Protein AF-A0A3A0UT88-F1 (afdb_monomer_lite)

Secondary structure (DSSP, 8-state):
-TT-TT-TTHHHHHHHTTTHHHHHHHHHHHHHHHHS-HHHHHHHHHHHTT-HHHHHHHHHHHHHHHHHHHHHTT-TTHHHHHHHHH--GGG--TTEEEE-STTTT-S-HHHHHHHHHHHHH-TTSEEEE--SSGGG---SSS-B-

Foldseek 3Di:
DQLQLPDPCNVVCLVVCLPVLLVVLVVCLVVCVVDHDPLQNVLSVCSNVSVSVVSVVSSPVVLLVVLVVCLVVVHPCVVVSVCVVPPDPVPDDPQEDEAEDPNQDACDDPSNVVCVVCCVVPVVGAYEYGHPCVVVYDHDDDHHD

Structure (mmCIF, N/CA/C/O backbone):
data_AF-A0A3A0UT88-F1
#
_entry.id   AF-A0A3A0UT88-F1
#
loop_
_atom_site.group_PDB
_atom_site.id
_atom_site.type_symbol
_atom_site.label_atom_id
_atom_site.label_alt_id
_atom_site.label_comp_id
_atom_site.label_asym_id
_atom_site.label_entity_id
_atom_site.label_seq_id
_atom_site.pdbx_PDB_ins_code
_atom_site.Cartn_x
_atom_site.Cartn_y
_atom_site.Cartn_z
_atom_site.occupancy
_atom_site.B_iso_or_equiv
_atom_site.auth_seq_id
_atom_site.auth_comp_id
_atom_site.auth_asym_id
_atom_site.auth_atom_id
_atom_site.pdbx_PDB_model_num
ATOM 1 N N . HIS A 1 1 ? 15.445 10.363 -11.131 1.00 52.09 1 HIS A N 1
ATOM 2 C CA . HIS A 1 1 ? 15.597 9.225 -12.071 1.00 52.09 1 HIS A CA 1
ATOM 3 C C . HIS A 1 1 ? 14.257 8.861 -12.709 1.00 52.09 1 HIS A C 1
ATOM 5 O O . HIS A 1 1 ? 13.344 8.442 -12.009 1.00 52.09 1 HIS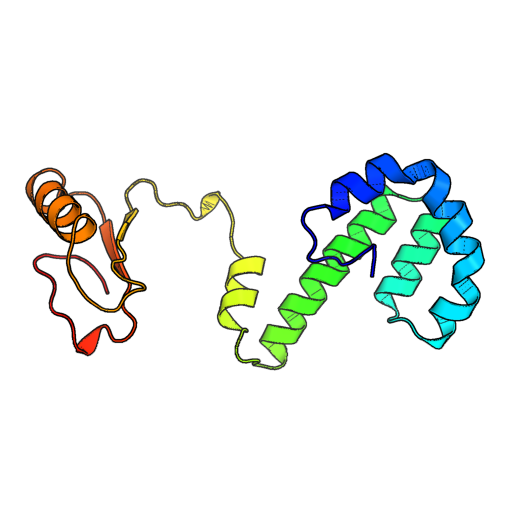 A O 1
ATOM 11 N N . SER A 1 2 ? 14.127 9.001 -14.031 1.00 59.41 2 SER A N 1
ATOM 12 C CA . SER A 1 2 ? 12.847 8.887 -14.759 1.00 59.41 2 SER A CA 1
ATOM 13 C C . SER A 1 2 ? 12.251 7.469 -14.846 1.00 59.41 2 SER A C 1
ATOM 15 O O . SER A 1 2 ? 11.074 7.328 -15.166 1.00 59.41 2 SER A O 1
ATOM 17 N N . PHE A 1 3 ? 12.998 6.427 -14.465 1.00 68.19 3 PHE A N 1
ATOM 18 C CA . PHE A 1 3 ? 12.558 5.020 -14.480 1.00 68.19 3 PHE A CA 1
ATOM 19 C C . PHE A 1 3 ? 12.759 4.353 -13.123 1.00 68.19 3 PHE A C 1
ATOM 21 O O . PHE A 1 3 ? 13.469 3.353 -12.984 1.00 68.19 3 PHE A O 1
ATOM 28 N N . GLU A 1 4 ? 12.182 4.956 -12.088 1.00 81.44 4 GLU A N 1
ATOM 29 C CA . GLU A 1 4 ? 12.186 4.388 -10.751 1.00 81.44 4 GLU A CA 1
ATOM 30 C C . GLU A 1 4 ? 11.091 3.310 -10.619 1.00 81.44 4 GLU A C 1
ATOM 32 O O . GLU A 1 4 ? 9.914 3.644 -10.729 1.00 81.44 4 GLU A O 1
ATOM 37 N N . PRO A 1 5 ? 11.440 2.040 -10.331 1.00 82.69 5 PRO A N 1
ATOM 38 C CA . PRO A 1 5 ? 10.478 0.939 -10.218 1.00 82.69 5 PRO A CA 1
ATOM 39 C C . PRO A 1 5 ? 9.314 1.146 -9.239 1.00 82.69 5 PRO A C 1
ATOM 41 O O . PRO A 1 5 ? 8.281 0.487 -9.333 1.00 82.69 5 PRO A O 1
ATOM 44 N N . SER A 1 6 ? 9.489 2.023 -8.255 1.00 82.00 6 SER A N 1
ATOM 45 C CA . SER A 1 6 ? 8.485 2.382 -7.250 1.00 82.00 6 SER A CA 1
ATOM 46 C C . SER A 1 6 ? 7.440 3.373 -7.770 1.00 82.00 6 SER A C 1
ATOM 48 O O . SER A 1 6 ? 6.395 3.525 -7.140 1.00 82.00 6 SER A O 1
ATOM 50 N N . SER A 1 7 ? 7.697 4.055 -8.889 1.00 85.62 7 SER A N 1
ATOM 51 C CA . SER A 1 7 ? 6.828 5.124 -9.381 1.00 85.62 7 SER A CA 1
ATOM 52 C C . SER A 1 7 ? 5.544 4.571 -10.001 1.00 85.62 7 SER A C 1
ATOM 54 O O . SER A 1 7 ? 5.594 3.713 -10.886 1.00 85.62 7 SER A O 1
ATOM 56 N N . ARG A 1 8 ? 4.393 5.128 -9.597 1.00 83.00 8 ARG A N 1
ATOM 57 C CA . ARG A 1 8 ? 3.073 4.804 -10.172 1.00 83.00 8 ARG A CA 1
ATOM 58 C C . ARG A 1 8 ? 2.986 5.130 -11.667 1.00 83.00 8 ARG A C 1
ATOM 60 O O . ARG A 1 8 ? 2.322 4.412 -12.396 1.00 83.00 8 ARG A O 1
ATOM 67 N N . LYS A 1 9 ? 3.732 6.140 -12.129 1.00 85.94 9 LYS A N 1
ATOM 68 C CA . LYS A 1 9 ? 3.764 6.588 -13.533 1.00 85.94 9 LYS A CA 1
ATOM 69 C C . LYS A 1 9 ? 4.624 5.700 -14.441 1.00 85.94 9 LYS A C 1
ATOM 71 O O . LYS A 1 9 ? 4.740 5.967 -15.631 1.00 85.94 9 LYS A O 1
ATOM 76 N N . THR A 1 10 ? 5.280 4.664 -13.911 1.00 84.44 10 THR A N 1
ATOM 77 C CA . THR A 1 10 ? 6.184 3.812 -14.706 1.00 84.44 10 THR A CA 1
ATOM 78 C C . THR A 1 10 ? 5.486 3.143 -15.897 1.00 84.44 10 THR A C 1
ATOM 80 O O . THR A 1 10 ? 6.036 3.229 -16.992 1.00 84.44 10 THR A O 1
ATOM 83 N N . PRO A 1 11 ? 4.290 2.532 -15.761 1.00 85.00 11 PRO A N 1
ATOM 84 C CA . PRO A 1 11 ? 3.599 1.923 -16.901 1.00 85.00 11 PRO A CA 1
ATOM 85 C C . PRO A 1 11 ? 3.276 2.940 -18.003 1.00 85.00 11 PRO A C 1
ATOM 87 O O . PRO A 1 11 ? 3.534 2.687 -19.177 1.00 85.00 11 PRO A O 1
ATOM 90 N N . GLU A 1 12 ? 2.793 4.121 -17.616 1.00 85.31 12 GLU A N 1
ATOM 91 C CA . GLU A 1 12 ? 2.499 5.226 -18.531 1.00 85.31 12 GLU A CA 1
ATOM 92 C C . GLU A 1 12 ? 3.757 5.710 -19.252 1.00 85.31 12 GLU A C 1
ATOM 94 O O . GLU A 1 12 ? 3.753 5.847 -20.468 1.00 85.31 12 GLU A O 1
ATOM 99 N N . ARG A 1 13 ? 4.873 5.897 -18.540 1.00 84.12 13 ARG A N 1
ATOM 100 C CA . ARG A 1 13 ? 6.148 6.338 -19.136 1.00 84.12 13 ARG A CA 1
ATOM 101 C C . ARG A 1 13 ? 6.675 5.367 -20.187 1.00 84.12 13 ARG A C 1
ATOM 103 O O . ARG A 1 13 ? 7.226 5.803 -21.191 1.00 84.12 13 ARG A O 1
ATOM 110 N N . TYR A 1 14 ? 6.496 4.068 -19.967 1.00 83.75 14 TYR A N 1
ATOM 111 C CA . TYR A 1 14 ? 6.833 3.040 -20.952 1.00 83.75 14 TYR A CA 1
ATOM 112 C C . TYR A 1 14 ? 5.938 3.101 -22.200 1.00 83.75 14 TYR A C 1
ATOM 114 O O . TYR A 1 14 ? 6.398 2.761 -23.290 1.00 83.75 14 TYR A O 1
ATOM 122 N N . LYS A 1 15 ? 4.678 3.527 -22.045 1.00 84.00 15 LYS A N 1
ATOM 123 C CA . LYS A 1 15 ? 3.702 3.669 -23.134 1.00 84.00 15 LYS A CA 1
ATOM 124 C C . LYS A 1 15 ? 3.904 4.969 -23.922 1.00 84.00 15 LYS A C 1
ATOM 126 O O . LYS A 1 15 ? 4.029 4.914 -25.139 1.00 84.00 15 LYS A O 1
ATOM 131 N N . TYR A 1 16 ? 3.983 6.110 -23.239 1.00 82.81 16 TYR A N 1
ATOM 132 C CA . TYR A 1 16 ? 4.060 7.438 -23.859 1.00 82.81 16 TYR A CA 1
ATOM 133 C C . TYR A 1 16 ? 5.431 7.744 -24.467 1.00 82.81 16 TYR A C 1
ATOM 135 O O . TYR A 1 16 ? 5.502 8.284 -25.561 1.00 82.81 16 TYR A O 1
ATOM 143 N N . ASN A 1 17 ? 6.531 7.338 -23.825 1.00 80.44 17 ASN A N 1
ATOM 144 C CA . ASN A 1 17 ? 7.880 7.666 -24.312 1.00 80.44 17 ASN A CA 1
ATOM 145 C C . ASN A 1 17 ? 8.463 6.573 -25.218 1.00 80.44 17 ASN A C 1
ATOM 147 O O . ASN A 1 17 ? 9.678 6.449 -25.354 1.00 80.44 17 ASN A O 1
ATOM 151 N N . SER A 1 18 ? 7.612 5.731 -25.799 1.00 70.00 18 SER A N 1
ATOM 152 C CA . SER A 1 18 ? 8.027 4.459 -26.387 1.00 70.00 18 SER A CA 1
ATOM 153 C C . SER A 1 18 ? 8.959 4.597 -27.604 1.00 70.00 18 SER A C 1
ATOM 155 O O . SER A 1 18 ? 9.780 3.712 -27.852 1.00 70.00 18 SER A O 1
ATOM 157 N N . GLU A 1 19 ? 8.877 5.719 -28.320 1.00 78.81 19 GLU A N 1
ATOM 158 C CA . GLU A 1 19 ? 9.700 6.042 -29.495 1.00 78.81 19 GLU A CA 1
ATOM 159 C C . GLU A 1 19 ? 10.999 6.770 -29.137 1.00 78.81 19 GLU A C 1
ATOM 161 O O . GLU A 1 19 ? 12.035 6.568 -29.772 1.00 78.81 19 GLU A O 1
ATOM 166 N N . LEU A 1 20 ? 10.964 7.587 -28.083 1.00 81.62 20 LEU A N 1
ATOM 167 C CA . LEU A 1 20 ? 12.118 8.351 -27.604 1.00 81.62 20 LEU A CA 1
ATOM 168 C C . LEU A 1 20 ? 13.052 7.497 -26.740 1.00 81.62 20 LEU A C 1
ATOM 170 O O . LEU A 1 20 ? 14.258 7.730 -26.699 1.00 81.62 20 LEU A O 1
ATOM 174 N N . LEU A 1 21 ?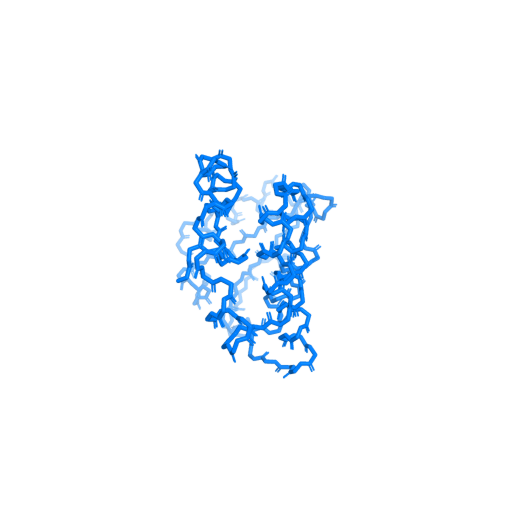 12.509 6.474 -26.075 1.00 81.62 21 LEU A N 1
ATOM 175 C CA . LEU A 1 21 ? 13.242 5.607 -25.157 1.00 81.62 21 LEU A CA 1
ATOM 176 C C . LEU A 1 21 ? 14.473 4.930 -25.782 1.00 81.62 21 LEU A C 1
ATOM 178 O O . LEU A 1 21 ? 15.540 5.007 -25.170 1.00 81.62 21 LEU A O 1
ATOM 182 N N . PRO A 1 22 ? 14.402 4.313 -26.977 1.00 83.81 22 PRO A N 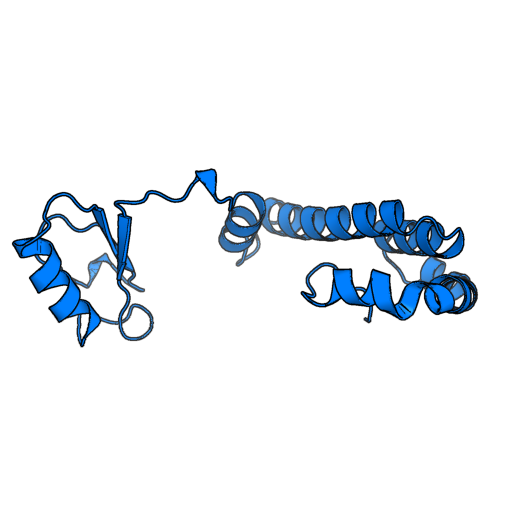1
ATOM 183 C CA . PRO A 1 22 ? 15.579 3.728 -27.616 1.00 83.81 22 PRO A CA 1
ATOM 184 C C . PRO A 1 22 ? 16.668 4.757 -27.948 1.00 83.81 22 PRO A C 1
ATOM 186 O O . PRO A 1 22 ? 17.847 4.462 -27.781 1.00 83.81 22 PRO A O 1
ATOM 189 N N . LYS A 1 23 ? 16.291 5.970 -28.380 1.00 85.06 23 LYS A N 1
ATOM 190 C CA . LYS A 1 23 ? 17.246 7.037 -28.729 1.00 85.06 23 LYS A CA 1
ATOM 191 C C . LYS A 1 23 ? 17.978 7.543 -27.485 1.00 85.06 23 LYS A C 1
ATOM 193 O O . LYS A 1 23 ? 19.198 7.458 -27.409 1.00 85.06 23 LYS A O 1
ATOM 198 N N . VAL A 1 24 ? 17.214 7.927 -26.463 1.00 84.69 24 VAL A N 1
ATOM 199 C CA . VAL A 1 24 ? 17.753 8.419 -25.186 1.00 84.69 24 VAL A CA 1
ATOM 200 C C . VAL A 1 24 ? 18.588 7.348 -24.481 1.00 84.69 24 VAL A C 1
ATOM 202 O O . VAL A 1 24 ? 19.625 7.644 -23.895 1.00 84.69 24 VAL A O 1
ATOM 205 N N . THR A 1 25 ? 18.172 6.078 -24.526 1.00 85.44 25 THR A N 1
ATOM 206 C CA . THR A 1 25 ? 18.956 5.009 -23.888 1.00 85.44 25 THR A CA 1
ATOM 207 C C . THR A 1 25 ? 20.299 4.783 -24.570 1.00 85.44 25 THR A C 1
ATOM 209 O O . THR A 1 25 ? 21.263 4.584 -23.837 1.00 85.44 25 THR A O 1
ATOM 212 N N . ARG A 1 26 ? 20.396 4.878 -25.908 1.00 84.81 26 ARG A N 1
ATOM 213 C CA . ARG A 1 26 ? 21.671 4.773 -26.651 1.00 84.81 26 ARG A CA 1
ATOM 214 C C . ARG A 1 26 ? 22.682 5.824 -26.214 1.00 84.81 26 ARG A C 1
ATOM 216 O O . ARG A 1 26 ? 23.817 5.472 -25.913 1.00 84.81 26 ARG A O 1
ATOM 223 N N . GLU A 1 27 ? 22.254 7.078 -26.118 1.00 87.00 27 GLU A N 1
ATOM 224 C CA . GLU A 1 27 ? 23.118 8.185 -25.688 1.00 87.00 27 GLU A CA 1
ATOM 225 C C . GLU A 1 27 ? 23.601 8.004 -24.243 1.00 87.00 27 GLU A C 1
ATOM 227 O O . GLU A 1 27 ? 24.747 8.298 -23.908 1.00 87.00 27 GLU A O 1
ATOM 232 N N . LEU A 1 28 ? 22.746 7.454 -23.378 1.00 86.06 28 LEU A N 1
ATOM 233 C CA . LEU A 1 28 ? 23.066 7.260 -21.967 1.00 86.06 28 LEU A CA 1
ATOM 234 C C . LEU A 1 28 ? 23.852 5.972 -21.678 1.00 86.06 28 LEU A C 1
ATOM 236 O O . LEU A 1 28 ? 24.406 5.860 -20.583 1.00 86.06 28 LEU A O 1
ATOM 240 N N . ILE A 1 29 ? 23.947 5.012 -22.607 1.00 86.12 29 ILE A N 1
ATOM 241 C CA . ILE A 1 29 ? 24.593 3.703 -22.379 1.00 86.12 29 ILE A CA 1
ATOM 242 C C . ILE A 1 29 ? 25.994 3.813 -21.747 1.00 86.12 29 ILE A C 1
ATOM 244 O O . ILE A 1 29 ? 26.214 3.159 -20.720 1.00 86.12 29 ILE A O 1
ATOM 248 N N . PRO A 1 30 ? 26.931 4.631 -22.270 1.00 86.00 30 PRO A N 1
ATOM 249 C CA . PRO A 1 30 ? 28.286 4.700 -21.723 1.00 86.00 30 PRO A CA 1
ATOM 250 C C . PRO A 1 30 ? 28.311 5.176 -20.266 1.00 86.00 30 PRO A C 1
ATOM 252 O O . PRO A 1 30 ? 29.089 4.681 -19.450 1.00 86.00 30 PRO A O 1
ATOM 255 N N . THR A 1 31 ? 27.424 6.111 -19.914 1.00 87.31 31 THR A N 1
ATOM 256 C CA . THR A 1 31 ? 27.310 6.630 -18.542 1.00 87.31 31 THR A CA 1
ATOM 257 C C . THR A 1 31 ? 26.651 5.617 -17.605 1.00 87.31 31 THR A C 1
ATOM 259 O O . THR A 1 31 ? 27.053 5.479 -16.447 1.00 87.31 31 THR A O 1
ATOM 262 N N . LEU A 1 32 ? 25.675 4.859 -18.113 1.00 85.31 32 LEU A N 1
ATOM 263 C CA . LEU A 1 32 ? 24.991 3.810 -17.367 1.00 85.31 32 LEU A CA 1
ATOM 264 C C . LEU A 1 32 ? 25.940 2.664 -17.010 1.00 85.31 32 LEU A C 1
ATOM 266 O O . LEU A 1 32 ? 25.944 2.243 -15.858 1.00 85.31 32 LEU A O 1
ATOM 270 N N . PHE A 1 33 ? 26.777 2.191 -17.934 1.00 86.00 33 PHE A N 1
ATOM 271 C CA . PHE A 1 33 ? 27.716 1.103 -17.632 1.00 86.00 33 PHE A CA 1
ATOM 272 C C . PHE A 1 33 ? 28.726 1.451 -16.531 1.00 86.00 33 PHE A C 1
ATOM 274 O O . PHE A 1 33 ? 29.120 0.563 -15.780 1.00 86.00 33 PHE A O 1
ATOM 281 N N . LYS A 1 34 ? 29.095 2.730 -16.387 1.00 86.31 34 LYS A N 1
ATOM 282 C CA . LYS A 1 34 ? 30.011 3.185 -15.331 1.00 86.31 34 LYS A CA 1
ATOM 283 C C . LYS A 1 34 ? 29.333 3.312 -13.963 1.00 86.31 34 LYS A C 1
ATOM 285 O O . LYS A 1 34 ? 29.921 2.950 -12.953 1.00 86.31 34 LYS A O 1
ATOM 290 N N . ASN A 1 35 ? 28.096 3.819 -13.929 1.00 86.25 35 ASN A N 1
ATOM 291 C CA . ASN A 1 35 ? 27.502 4.346 -12.691 1.00 86.25 35 ASN A CA 1
ATOM 292 C C . ASN A 1 35 ? 26.194 3.656 -12.257 1.00 86.25 35 ASN A C 1
ATOM 294 O O . ASN A 1 35 ? 25.674 3.929 -11.172 1.00 86.25 35 ASN A O 1
ATOM 298 N N . ALA A 1 36 ? 25.610 2.787 -13.088 1.00 87.31 36 ALA A N 1
ATOM 299 C CA . ALA A 1 36 ? 24.314 2.173 -12.820 1.00 87.31 36 ALA A CA 1
ATOM 300 C C . ALA A 1 36 ? 24.404 0.760 -12.231 1.00 87.31 36 ALA A C 1
ATOM 302 O O . ALA A 1 36 ? 25.361 0.014 -12.393 1.00 87.31 36 ALA A O 1
ATOM 303 N N . LYS A 1 37 ? 23.315 0.349 -11.573 1.00 89.94 37 LYS A N 1
ATOM 304 C CA . LYS A 1 37 ? 23.159 -1.019 -11.058 1.00 89.94 37 LYS A CA 1
ATOM 305 C C . LYS A 1 37 ? 22.898 -2.011 -12.206 1.00 89.94 37 LYS A C 1
ATOM 307 O O . LYS A 1 37 ? 22.115 -1.665 -13.094 1.00 89.94 37 LYS A O 1
ATOM 312 N N . PRO A 1 38 ? 23.372 -3.271 -12.126 1.00 91.00 38 PRO A N 1
ATOM 313 C CA . PRO A 1 38 ? 23.252 -4.257 -13.209 1.00 91.00 38 PRO A CA 1
ATOM 314 C C . PRO A 1 38 ? 21.828 -4.472 -13.731 1.00 91.00 38 PRO A C 1
ATOM 316 O O . PRO A 1 38 ? 21.587 -4.426 -14.932 1.00 91.00 38 PRO A O 1
ATOM 319 N N . LEU A 1 39 ? 20.839 -4.605 -12.838 1.00 90.75 39 LEU A N 1
ATOM 320 C CA . LEU A 1 39 ? 19.441 -4.767 -13.260 1.00 90.75 39 LEU A CA 1
ATOM 321 C C . LEU A 1 39 ? 18.891 -3.543 -14.009 1.00 90.75 39 LEU A C 1
ATOM 323 O O . LEU A 1 39 ? 17.970 -3.682 -14.805 1.00 90.75 39 LEU A O 1
ATOM 327 N N . PHE A 1 40 ? 19.411 -2.341 -13.737 1.00 91.00 40 PHE A N 1
ATOM 328 C CA . PHE A 1 40 ? 19.024 -1.148 -14.491 1.00 91.00 40 PHE A CA 1
ATOM 329 C C . PHE A 1 40 ? 19.707 -1.104 -15.856 1.00 91.00 40 PHE A C 1
ATOM 331 O O . PHE A 1 40 ? 19.057 -0.760 -16.831 1.00 91.00 40 PHE A O 1
ATOM 338 N N . ILE A 1 41 ? 20.977 -1.507 -15.933 1.00 91.00 41 ILE A N 1
ATOM 339 C CA . ILE A 1 41 ? 21.696 -1.646 -17.205 1.00 91.00 41 ILE A CA 1
ATOM 340 C C . ILE A 1 41 ? 20.954 -2.635 -18.111 1.00 91.00 41 ILE A C 1
ATOM 342 O O . ILE A 1 41 ? 20.659 -2.308 -19.255 1.00 91.00 41 ILE A O 1
ATOM 346 N N . LEU A 1 42 ? 20.562 -3.798 -17.581 1.00 91.50 42 LEU A N 1
ATOM 347 C CA . LEU A 1 42 ? 19.804 -4.798 -18.332 1.00 91.50 42 LEU A CA 1
ATOM 348 C C . LEU A 1 42 ? 18.458 -4.250 -18.834 1.00 91.50 42 LEU A C 1
ATOM 350 O O . LEU A 1 42 ? 18.100 -4.460 -19.988 1.00 91.50 42 LEU A O 1
ATOM 354 N N . GLU A 1 43 ? 17.718 -3.517 -17.998 1.00 91.62 43 GLU A N 1
ATOM 355 C CA . GLU A 1 43 ? 16.490 -2.830 -18.422 1.00 91.62 43 GLU A CA 1
ATOM 356 C C . GLU A 1 43 ? 16.753 -1.846 -19.568 1.00 91.62 43 GLU A C 1
ATOM 358 O O . GLU A 1 43 ? 16.034 -1.877 -20.565 1.00 91.62 43 GLU A O 1
ATOM 363 N N . SER A 1 44 ? 17.793 -1.016 -19.453 1.00 90.06 44 SER A N 1
ATOM 364 C CA . SER A 1 44 ? 18.175 -0.035 -20.474 1.00 90.06 44 SER A CA 1
ATOM 365 C C . SER A 1 44 ? 18.606 -0.690 -21.788 1.00 90.06 44 SER A C 1
ATOM 367 O O . SER A 1 44 ? 18.215 -0.217 -22.851 1.00 90.06 44 SER A O 1
ATOM 369 N N . LEU A 1 45 ? 19.329 -1.814 -21.736 1.00 90.81 45 LEU A N 1
ATOM 370 C CA . LEU A 1 45 ? 19.666 -2.607 -22.922 1.00 90.81 45 LEU A CA 1
ATOM 371 C C . LEU A 1 45 ? 18.405 -3.146 -23.604 1.00 90.81 45 LEU A C 1
ATOM 373 O O . LEU A 1 45 ? 18.265 -3.035 -24.820 1.00 90.81 45 LEU A O 1
ATOM 377 N N . MET A 1 46 ? 17.450 -3.667 -22.827 1.00 91.31 46 MET A N 1
ATOM 378 C CA . MET A 1 46 ? 16.177 -4.149 -23.372 1.00 91.31 46 MET A CA 1
ATOM 379 C C . MET A 1 46 ? 15.330 -3.018 -23.969 1.00 91.31 46 MET A C 1
ATOM 381 O O . MET A 1 46 ? 14.641 -3.240 -24.964 1.00 91.31 46 MET A O 1
ATOM 385 N N . LEU A 1 47 ? 15.393 -1.807 -23.408 1.00 89.31 47 LEU A N 1
ATOM 386 C CA . LEU A 1 47 ? 14.775 -0.614 -23.996 1.00 89.31 47 LEU A CA 1
ATOM 387 C C . LEU A 1 47 ? 15.451 -0.204 -25.309 1.00 89.31 47 LEU A C 1
ATOM 389 O O . LEU A 1 47 ? 14.748 0.108 -26.269 1.00 89.31 47 LEU A O 1
ATOM 393 N N . MET A 1 48 ? 16.783 -0.266 -25.378 1.00 87.81 48 MET A N 1
ATOM 394 C CA . MET A 1 48 ? 17.552 0.071 -26.579 1.00 87.81 48 MET A CA 1
ATOM 395 C C . MET A 1 48 ? 17.188 -0.820 -27.772 1.00 87.81 48 MET A C 1
ATOM 397 O O . MET A 1 48 ? 17.033 -0.324 -28.888 1.00 87.81 48 MET A O 1
ATOM 401 N N . VAL A 1 49 ? 17.007 -2.124 -27.541 1.00 89.00 49 VAL A N 1
ATOM 402 C CA . VAL A 1 49 ? 16.571 -3.082 -28.577 1.00 89.00 49 VAL A CA 1
ATOM 403 C C . VAL A 1 49 ? 15.049 -3.085 -28.786 1.00 89.00 49 VAL A C 1
ATOM 405 O O . VAL A 1 49 ? 14.495 -4.021 -29.356 1.00 89.00 49 VAL A O 1
ATOM 408 N N . ASN A 1 50 ? 14.350 -2.062 -28.283 1.00 85.25 50 ASN A N 1
ATOM 409 C CA . ASN A 1 50 ? 12.899 -1.888 -28.364 1.00 85.25 50 ASN A CA 1
ATOM 410 C C . ASN A 1 50 ? 12.069 -3.045 -27.752 1.00 85.25 50 ASN A C 1
ATOM 412 O O . ASN A 1 50 ? 10.864 -3.162 -27.983 1.00 85.25 50 ASN A O 1
ATOM 416 N N . LYS A 1 51 ? 12.667 -3.885 -26.893 1.00 89.69 51 LYS A N 1
ATOM 417 C CA . LYS A 1 51 ? 11.987 -4.970 -26.158 1.00 89.69 51 LYS A CA 1
ATOM 418 C C . LYS A 1 51 ? 11.305 -4.434 -24.895 1.00 89.69 51 LYS A C 1
ATOM 420 O O . LYS A 1 51 ? 11.594 -4.839 -23.766 1.00 89.69 51 LYS A O 1
ATOM 425 N N . ARG A 1 52 ? 10.330 -3.543 -25.094 1.00 86.75 52 ARG A N 1
ATOM 426 C CA . ARG A 1 52 ? 9.614 -2.790 -24.042 1.00 86.75 52 ARG A CA 1
ATOM 427 C C . ARG A 1 52 ? 8.977 -3.688 -22.981 1.00 86.75 52 ARG A C 1
ATOM 429 O O . ARG A 1 52 ? 9.140 -3.448 -21.788 1.00 86.75 52 ARG A O 1
ATOM 436 N N . LYS A 1 53 ? 8.286 -4.754 -23.405 1.00 89.38 53 LYS A N 1
ATOM 437 C CA . LYS A 1 53 ? 7.641 -5.714 -22.491 1.00 89.38 53 LYS A CA 1
ATOM 438 C C . LYS A 1 53 ? 8.664 -6.364 -21.554 1.00 89.38 53 LYS A C 1
ATOM 440 O O . LYS A 1 53 ? 8.410 -6.494 -20.359 1.00 89.38 53 LYS A O 1
ATOM 445 N N . SER A 1 54 ? 9.829 -6.738 -22.077 1.00 90.94 54 SER A N 1
ATOM 446 C CA . SER A 1 54 ? 10.905 -7.348 -21.294 1.00 90.94 54 SER A CA 1
ATOM 447 C C . SER A 1 54 ? 11.578 -6.344 -20.363 1.00 90.94 54 SER A C 1
ATOM 449 O O . SER A 1 54 ? 11.773 -6.651 -19.190 1.00 90.94 54 SER A O 1
ATOM 451 N N . ALA A 1 55 ? 11.852 -5.128 -20.839 1.00 91.19 55 ALA A N 1
ATOM 452 C CA . ALA A 1 55 ? 12.341 -4.039 -19.995 1.00 91.19 55 ALA A CA 1
ATOM 453 C C . ALA A 1 55 ? 11.384 -3.756 -18.822 1.00 91.19 55 ALA A C 1
ATOM 455 O O . ALA A 1 55 ? 11.808 -3.696 -17.670 1.00 91.19 55 ALA A O 1
ATOM 456 N N . PHE A 1 56 ? 10.074 -3.721 -19.078 1.00 90.94 56 PHE A N 1
ATOM 457 C CA . PHE A 1 56 ? 9.066 -3.553 -18.033 1.00 90.94 56 PHE A CA 1
ATOM 458 C C . PHE A 1 56 ? 9.039 -4.723 -17.032 1.00 90.94 56 PHE A C 1
ATOM 460 O O . PHE A 1 56 ? 8.905 -4.504 -15.825 1.00 90.94 56 PHE A O 1
ATOM 467 N N . LYS A 1 57 ? 9.222 -5.970 -17.493 1.00 92.88 57 LYS A N 1
ATOM 468 C CA . LYS A 1 57 ? 9.395 -7.135 -16.602 1.00 92.88 57 LYS A CA 1
ATOM 469 C C . LYS A 1 57 ? 10.634 -6.982 -15.712 1.00 92.88 57 LYS A C 1
ATOM 471 O O . LYS A 1 57 ? 10.537 -7.212 -14.507 1.00 92.88 57 LYS A O 1
ATOM 476 N N . ILE A 1 58 ? 11.764 -6.534 -16.265 1.00 93.25 58 ILE A N 1
ATOM 477 C CA . ILE A 1 58 ? 12.989 -6.264 -15.493 1.00 93.25 58 ILE A CA 1
ATOM 478 C C . ILE A 1 58 ? 12.754 -5.133 -14.491 1.00 93.25 58 ILE A C 1
ATOM 480 O O . ILE A 1 58 ? 13.175 -5.234 -13.341 1.00 93.25 58 ILE A O 1
ATOM 484 N N . ASN A 1 59 ? 12.017 -4.088 -14.866 1.00 92.88 59 ASN A N 1
ATOM 485 C CA . ASN A 1 59 ? 11.644 -3.015 -13.952 1.00 92.88 59 ASN A CA 1
ATOM 486 C C . ASN A 1 59 ? 10.818 -3.541 -12.760 1.00 92.88 59 ASN A C 1
ATOM 488 O O . ASN A 1 59 ? 11.149 -3.269 -11.601 1.00 92.88 59 ASN A O 1
ATOM 492 N N . LYS A 1 60 ? 9.810 -4.388 -13.016 1.00 92.56 60 LYS A N 1
ATOM 493 C CA . LYS A 1 60 ? 9.054 -5.082 -11.956 1.00 92.56 60 LYS A CA 1
ATOM 494 C C . LYS A 1 60 ? 9.962 -5.949 -11.078 1.00 92.56 60 LYS A C 1
ATOM 496 O O . LYS A 1 60 ? 9.836 -5.909 -9.852 1.00 92.56 60 LYS A O 1
ATOM 501 N N . LEU A 1 61 ? 10.907 -6.679 -11.672 1.00 94.00 61 LEU A N 1
ATOM 502 C CA . LEU A 1 61 ? 11.905 -7.459 -10.935 1.00 94.00 61 LEU A CA 1
ATOM 503 C C . LEU A 1 61 ? 12.784 -6.562 -10.051 1.00 94.00 61 LEU A C 1
ATOM 505 O O . LEU A 1 61 ? 12.975 -6.873 -8.878 1.00 94.00 61 LEU A O 1
ATOM 509 N N . ARG A 1 62 ? 13.250 -5.410 -10.552 1.00 93.88 62 ARG A N 1
ATOM 510 C CA . ARG A 1 62 ? 14.003 -4.414 -9.763 1.00 93.88 62 ARG A CA 1
ATOM 511 C C . ARG A 1 62 ? 13.205 -3.937 -8.553 1.00 93.88 62 ARG A C 1
ATOM 513 O O . ARG A 1 62 ? 13.790 -3.770 -7.482 1.00 93.88 62 ARG A O 1
ATOM 520 N N . LYS A 1 63 ? 11.891 -3.717 -8.700 1.00 92.88 63 LYS A N 1
ATOM 521 C CA . LYS A 1 63 ? 11.007 -3.366 -7.575 1.00 92.88 63 LYS A CA 1
ATOM 522 C C . LYS A 1 63 ? 11.000 -4.482 -6.530 1.00 92.88 63 LYS A C 1
ATOM 524 O O . LYS A 1 63 ? 11.314 -4.216 -5.373 1.00 92.88 63 LYS A O 1
ATOM 529 N N . LYS A 1 64 ? 10.721 -5.724 -6.944 1.00 94.31 64 LYS A N 1
ATOM 530 C CA . LYS A 1 64 ? 10.691 -6.889 -6.042 1.00 94.31 64 LYS A CA 1
ATOM 531 C C . LYS A 1 64 ? 12.037 -7.110 -5.348 1.00 94.31 64 LYS A C 1
ATOM 533 O O . LYS A 1 64 ? 12.076 -7.220 -4.129 1.00 94.31 64 LYS A O 1
ATOM 538 N N . ALA A 1 65 ? 13.144 -7.055 -6.087 1.00 94.19 65 ALA A N 1
ATOM 539 C CA . ALA A 1 65 ? 14.494 -7.210 -5.548 1.00 94.19 65 ALA A CA 1
ATOM 540 C C . ALA A 1 65 ? 14.822 -6.169 -4.463 1.00 94.19 65 ALA A C 1
ATOM 542 O O . ALA A 1 65 ? 15.467 -6.492 -3.468 1.00 94.19 65 ALA A O 1
ATOM 543 N N . ARG A 1 66 ? 14.354 -4.919 -4.606 1.00 92.06 66 ARG A N 1
ATOM 544 C CA . ARG A 1 66 ? 14.519 -3.885 -3.567 1.00 92.06 66 ARG A CA 1
ATOM 545 C C . ARG A 1 66 ? 13.745 -4.212 -2.294 1.00 92.06 66 ARG A C 1
ATOM 547 O O . ARG A 1 66 ? 14.286 -4.013 -1.208 1.00 92.06 66 ARG A O 1
ATOM 554 N N . LEU A 1 67 ? 12.515 -4.705 -2.431 1.00 94.38 67 LEU A N 1
ATOM 555 C CA . LEU A 1 67 ? 11.687 -5.106 -1.294 1.00 94.38 67 LEU A CA 1
ATOM 556 C C . LEU A 1 67 ? 12.308 -6.312 -0.579 1.00 94.38 67 LEU A C 1
ATOM 558 O O . LEU A 1 67 ? 12.573 -6.227 0.618 1.00 94.38 67 LEU A O 1
ATOM 562 N N . VAL A 1 68 ? 12.680 -7.360 -1.319 1.00 95.06 68 VAL A N 1
ATOM 563 C CA . VAL A 1 68 ? 13.375 -8.540 -0.773 1.00 95.06 68 VAL A CA 1
ATOM 564 C C . VAL A 1 68 ? 14.670 -8.138 -0.070 1.00 95.06 68 VAL A C 1
ATOM 566 O O . VAL A 1 68 ? 14.896 -8.529 1.072 1.00 95.06 68 VAL A O 1
ATOM 569 N N . LYS A 1 69 ? 15.484 -7.268 -0.682 1.00 94.12 69 LYS A N 1
ATOM 570 C CA . LYS A 1 69 ? 16.706 -6.750 -0.050 1.00 94.12 69 LYS A CA 1
ATOM 571 C C . LYS A 1 69 ? 16.417 -6.029 1.270 1.00 94.12 69 LYS A C 1
ATOM 573 O O . LYS A 1 69 ? 17.193 -6.159 2.210 1.00 94.12 69 LYS A O 1
ATOM 578 N N . SER A 1 70 ? 15.332 -5.257 1.358 1.00 93.19 70 SER A N 1
ATOM 579 C CA . SER A 1 70 ? 14.974 -4.567 2.605 1.00 93.19 70 SER A CA 1
ATOM 580 C C . SER A 1 70 ? 14.538 -5.521 3.723 1.00 93.19 70 SER A C 1
ATOM 582 O O . SER A 1 70 ? 14.824 -5.243 4.887 1.00 93.19 70 SER A O 1
ATOM 584 N N . ILE A 1 71 ? 13.928 -6.654 3.363 1.00 94.12 71 ILE A N 1
ATOM 585 C CA . ILE A 1 71 ? 13.540 -7.723 4.291 1.00 94.12 71 ILE A CA 1
ATOM 586 C C . ILE A 1 71 ? 14.776 -8.493 4.760 1.00 94.12 71 ILE A C 1
ATOM 588 O O . ILE A 1 71 ? 14.989 -8.618 5.964 1.00 94.12 71 ILE A O 1
ATOM 592 N N . LEU A 1 72 ? 15.626 -8.931 3.824 1.00 95.62 72 LEU A N 1
ATOM 593 C CA . LEU A 1 72 ? 16.843 -9.694 4.117 1.00 95.62 72 LEU A CA 1
ATOM 594 C C . LEU A 1 72 ? 17.810 -8.902 5.004 1.00 95.62 72 LEU A C 1
ATOM 596 O O . LEU A 1 72 ? 18.322 -9.421 5.988 1.00 95.62 72 LEU A O 1
ATOM 600 N N . LEU A 1 73 ? 17.993 -7.611 4.706 1.00 95.38 73 LEU A N 1
ATOM 601 C CA . LEU A 1 73 ? 18.815 -6.705 5.515 1.00 95.38 73 LEU A CA 1
ATOM 602 C C . LEU A 1 73 ? 18.109 -6.210 6.790 1.00 95.38 73 LEU A C 1
ATOM 604 O O . LEU A 1 73 ? 18.599 -5.277 7.420 1.00 95.38 73 LEU A O 1
ATOM 608 N N . ARG A 1 74 ? 16.939 -6.768 7.138 1.00 91.62 74 ARG A N 1
ATOM 609 C CA . ARG A 1 74 ? 16.153 -6.453 8.345 1.00 91.62 74 ARG A CA 1
ATOM 610 C C . ARG A 1 74 ? 15.987 -4.949 8.601 1.00 91.62 74 ARG A C 1
ATOM 612 O O . ARG A 1 74 ? 15.997 -4.497 9.743 1.00 91.62 74 ARG A O 1
ATOM 619 N N . ARG A 1 75 ? 15.810 -4.162 7.536 1.00 92.94 75 ARG A N 1
ATOM 620 C CA . ARG A 1 75 ? 15.677 -2.702 7.640 1.00 92.94 75 ARG A CA 1
ATOM 621 C C . ARG A 1 75 ? 14.416 -2.328 8.421 1.00 92.94 75 ARG A C 1
ATOM 623 O O . ARG A 1 75 ? 13.463 -3.103 8.484 1.00 92.94 75 ARG A O 1
ATOM 630 N N . LYS A 1 76 ? 14.355 -1.094 8.934 1.00 91.75 76 LYS A N 1
ATOM 631 C CA . LYS A 1 76 ? 13.185 -0.557 9.664 1.00 91.75 76 LYS A CA 1
ATOM 632 C C . LYS A 1 76 ? 11.855 -0.766 8.921 1.00 91.75 76 LYS A C 1
ATOM 634 O O . LYS A 1 76 ? 10.825 -0.995 9.538 1.00 91.75 76 LYS A O 1
ATOM 639 N N . ASN A 1 77 ? 11.872 -0.723 7.590 1.00 91.50 77 ASN A N 1
ATOM 640 C CA . ASN A 1 77 ? 10.696 -0.891 6.738 1.00 91.50 77 ASN A CA 1
ATOM 641 C C . ASN A 1 77 ? 10.426 -2.342 6.285 1.00 91.50 77 ASN A C 1
ATOM 643 O O . ASN A 1 77 ? 9.599 -2.530 5.394 1.00 91.50 77 ASN A O 1
ATOM 647 N N . LYS A 1 78 ? 11.081 -3.358 6.868 1.00 94.62 78 LYS A N 1
ATOM 648 C CA . LYS A 1 78 ? 10.944 -4.774 6.468 1.00 94.62 78 LYS A CA 1
ATOM 649 C C . LYS A 1 78 ? 9.492 -5.266 6.465 1.00 94.62 78 LYS A C 1
ATOM 651 O O . LYS A 1 78 ? 9.078 -5.894 5.500 1.00 94.62 78 LYS A O 1
ATOM 656 N N . ASN A 1 79 ? 8.699 -4.904 7.479 1.00 94.25 79 ASN A N 1
ATOM 657 C CA . ASN A 1 79 ? 7.301 -5.338 7.592 1.00 94.25 79 ASN A CA 1
ATOM 658 C C . ASN A 1 79 ? 6.452 -4.734 6.466 1.00 94.25 79 ASN A C 1
ATOM 660 O O . ASN A 1 79 ? 5.699 -5.437 5.802 1.00 94.25 79 ASN A O 1
ATOM 664 N N . ARG A 1 80 ? 6.650 -3.441 6.178 1.00 94.44 80 ARG A N 1
ATOM 665 C CA . ARG A 1 80 ? 5.988 -2.766 5.055 1.00 94.44 80 ARG A CA 1
ATOM 666 C C . ARG A 1 80 ? 6.403 -3.366 3.711 1.00 94.44 80 ARG A C 1
ATOM 668 O O . ARG A 1 80 ? 5.570 -3.492 2.822 1.00 94.44 80 ARG A O 1
ATOM 675 N N . ALA A 1 81 ? 7.674 -3.724 3.552 1.00 94.81 81 ALA A N 1
ATOM 676 C CA . ALA A 1 81 ? 8.159 -4.350 2.329 1.00 94.81 81 ALA A CA 1
ATOM 677 C C . ALA A 1 81 ? 7.595 -5.762 2.131 1.00 94.81 81 ALA A C 1
ATOM 679 O O . ALA A 1 81 ? 7.260 -6.120 1.005 1.00 94.81 81 ALA A O 1
ATOM 680 N N . LEU A 1 82 ? 7.458 -6.537 3.211 1.00 95.38 82 LEU A N 1
ATOM 681 C CA . LEU A 1 82 ? 6.817 -7.850 3.190 1.00 95.38 82 LEU A CA 1
ATOM 682 C C . LEU A 1 82 ? 5.336 -7.734 2.821 1.00 95.38 82 LEU A C 1
ATOM 684 O O . LEU A 1 82 ? 4.880 -8.445 1.927 1.00 95.38 82 LEU A O 1
ATOM 688 N N . TYR A 1 83 ? 4.623 -6.788 3.436 1.00 95.06 83 TYR A N 1
ATOM 689 C CA . TYR A 1 83 ? 3.244 -6.467 3.072 1.00 95.06 83 TYR A CA 1
ATOM 690 C C . TYR A 1 83 ? 3.142 -6.160 1.571 1.00 95.06 83 TYR A C 1
ATOM 692 O O . TYR A 1 83 ? 2.470 -6.876 0.847 1.00 95.06 83 TYR A O 1
ATOM 700 N N . GLN A 1 84 ? 3.945 -5.232 1.043 1.00 93.69 84 GLN A N 1
ATOM 701 C CA . GLN A 1 84 ? 3.937 -4.882 -0.388 1.00 93.69 84 GLN A CA 1
ATOM 702 C C . GLN A 1 84 ? 4.277 -6.028 -1.360 1.00 93.69 84 GLN A C 1
ATOM 704 O O . GLN A 1 84 ? 4.007 -5.899 -2.555 1.00 93.69 84 GLN A O 1
ATOM 709 N N . LEU A 1 85 ? 4.942 -7.093 -0.903 1.00 93.56 85 LEU A N 1
ATOM 710 C CA . LEU A 1 85 ? 5.246 -8.269 -1.725 1.00 93.56 85 LEU A CA 1
ATOM 711 C C . LEU A 1 85 ? 4.134 -9.314 -1.714 1.00 93.56 85 LEU A C 1
ATOM 713 O O . LEU A 1 85 ? 4.054 -10.099 -2.656 1.00 93.56 85 LEU A O 1
ATOM 717 N N . THR A 1 86 ? 3.352 -9.352 -0.640 1.00 93.19 86 THR A N 1
ATOM 718 C CA . THR A 1 86 ? 2.387 -10.418 -0.358 1.00 93.19 86 THR A CA 1
ATOM 719 C C . THR A 1 86 ? 0.941 -9.934 -0.391 1.00 93.19 86 THR A C 1
ATOM 721 O O . THR A 1 86 ? 0.051 -10.770 -0.308 1.00 93.19 86 THR A O 1
ATOM 724 N N . ASP A 1 87 ? 0.716 -8.626 -0.487 1.00 94.00 87 ASP A N 1
ATOM 725 C CA . ASP A 1 87 ? -0.593 -7.992 -0.624 1.00 94.00 87 ASP A CA 1
ATOM 726 C C . ASP A 1 87 ? -1.256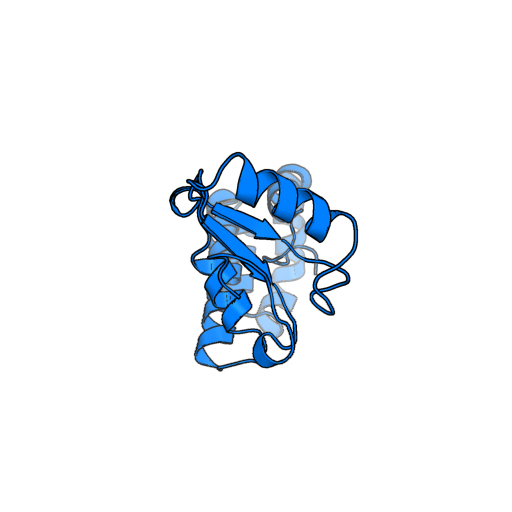 -8.394 -1.946 1.00 94.00 87 ASP A C 1
ATOM 728 O O . ASP A 1 87 ? -0.634 -8.327 -3.015 1.00 94.00 87 ASP A O 1
ATOM 732 N N . SER A 1 88 ? -2.497 -8.858 -1.846 1.00 92.75 88 SER A N 1
ATOM 733 C CA . SER A 1 88 ? -3.261 -9.429 -2.947 1.00 92.75 88 SER A CA 1
ATOM 734 C C . SER A 1 88 ? -4.758 -9.436 -2.618 1.00 92.75 88 SER A C 1
ATOM 736 O O . SER A 1 88 ? -5.141 -9.473 -1.449 1.00 92.75 88 SER A O 1
ATOM 738 N N . GLU A 1 89 ? -5.607 -9.355 -3.646 1.00 92.94 89 GLU A N 1
ATOM 739 C CA . GLU A 1 89 ? -7.066 -9.210 -3.488 1.00 92.94 89 GLU A CA 1
ATOM 740 C C . GLU A 1 89 ? -7.723 -10.436 -2.831 1.00 92.94 89 GLU A C 1
ATOM 742 O O . GLU A 1 89 ? -8.688 -10.292 -2.090 1.00 92.94 89 GLU A O 1
ATOM 747 N N . ASP A 1 90 ? -7.156 -11.631 -3.012 1.00 93.62 90 ASP A N 1
ATOM 748 C CA . ASP A 1 90 ? -7.604 -12.886 -2.388 1.00 93.62 90 ASP A CA 1
ATOM 749 C C . ASP A 1 90 ? -7.472 -12.900 -0.858 1.00 93.62 90 ASP A C 1
ATOM 751 O O . ASP A 1 90 ? -8.086 -13.729 -0.191 1.00 93.62 90 ASP A O 1
ATOM 755 N N . LYS A 1 91 ? -6.697 -11.974 -0.282 1.00 93.44 91 LYS A N 1
ATOM 756 C CA . LYS A 1 91 ? -6.543 -11.838 1.174 1.00 93.44 91 LYS A CA 1
ATOM 757 C C . LYS A 1 91 ? -7.586 -10.929 1.814 1.00 93.44 91 LYS A C 1
ATOM 759 O O . LYS A 1 91 ? -7.566 -10.757 3.034 1.00 93.44 91 LYS A O 1
ATOM 764 N N . VAL A 1 92 ? -8.464 -10.321 1.019 1.00 94.81 92 VAL A N 1
ATOM 765 C CA . VAL A 1 92 ? -9.525 -9.454 1.530 1.00 94.81 92 VAL A CA 1
ATOM 766 C C . VAL A 1 92 ? -10.633 -10.321 2.123 1.00 94.81 92 VAL A C 1
ATOM 768 O O . VAL A 1 92 ? -11.326 -11.039 1.409 1.00 94.81 92 VAL A O 1
ATOM 771 N N . SER A 1 93 ? -10.809 -10.231 3.440 1.00 95.06 93 SER A N 1
ATOM 772 C CA . SER A 1 93 ? -11.946 -10.825 4.146 1.00 95.06 93 SER A CA 1
ATOM 773 C C . SER A 1 93 ? -13.140 -9.861 4.102 1.00 95.06 93 SER A C 1
ATOM 775 O O . SER A 1 93 ? -13.034 -8.765 4.659 1.00 95.06 93 SER A O 1
ATOM 777 N N . PRO A 1 94 ? -14.282 -10.233 3.487 1.00 95.31 94 PRO A N 1
ATOM 778 C CA . PRO A 1 94 ? -15.444 -9.343 3.365 1.00 95.31 94 PRO A CA 1
ATOM 779 C C . PRO A 1 94 ? -16.057 -8.924 4.706 1.00 95.31 94 PRO A C 1
ATOM 781 O O . PRO A 1 94 ? -16.682 -7.871 4.796 1.00 95.31 94 PRO A O 1
ATOM 784 N N . ASN A 1 95 ? -15.864 -9.735 5.750 1.00 96.19 95 ASN A N 1
ATOM 785 C CA . ASN A 1 95 ? -16.465 -9.518 7.064 1.00 96.19 95 ASN A CA 1
ATOM 786 C C . ASN A 1 95 ? -15.505 -8.847 8.058 1.00 96.19 95 ASN A C 1
ATOM 788 O O . ASN A 1 95 ? -15.817 -8.787 9.244 1.00 96.19 95 ASN A O 1
ATOM 792 N N . THR A 1 96 ? -14.349 -8.353 7.613 1.00 97.19 96 THR A N 1
ATOM 793 C CA . THR A 1 96 ? -13.361 -7.723 8.497 1.00 97.19 96 THR A CA 1
ATOM 794 C C . THR A 1 96 ? -13.356 -6.208 8.301 1.00 97.19 96 THR A C 1
ATOM 796 O O . THR A 1 96 ? -13.190 -5.716 7.187 1.00 97.19 96 THR A O 1
ATOM 799 N N . ILE A 1 97 ? -13.504 -5.454 9.392 1.00 97.50 97 ILE A N 1
ATOM 800 C CA . ILE A 1 97 ? -13.555 -3.987 9.377 1.00 97.50 97 ILE A CA 1
ATOM 801 C C . ILE A 1 97 ? -12.479 -3.429 10.306 1.00 97.50 97 ILE A C 1
ATOM 803 O O . ILE A 1 97 ? -12.395 -3.794 11.480 1.00 97.50 97 ILE A O 1
ATOM 807 N N . VAL A 1 98 ? -11.663 -2.519 9.771 1.00 97.44 98 VAL A N 1
ATOM 808 C CA . VAL A 1 98 ? -10.561 -1.878 10.494 1.00 97.44 98 VAL A CA 1
ATOM 809 C C . VAL A 1 98 ? -10.938 -0.445 10.868 1.00 97.44 98 VAL A C 1
ATOM 811 O O . VAL A 1 98 ? -11.335 0.337 10.006 1.00 97.44 98 VAL A O 1
ATOM 814 N N . PHE A 1 99 ? -10.759 -0.089 12.138 1.00 97.69 99 PHE A N 1
ATOM 815 C CA . PHE A 1 99 ? -10.965 1.256 12.669 1.00 97.69 99 PHE A CA 1
ATOM 816 C C . PHE A 1 99 ? -9.650 1.867 13.160 1.00 97.69 99 PHE A C 1
ATOM 818 O O . PHE A 1 99 ? -8.821 1.208 13.789 1.00 97.69 99 PHE A O 1
ATOM 825 N N . GLU A 1 100 ? -9.479 3.163 12.911 1.00 97.38 100 GLU A N 1
ATOM 826 C CA . GLU A 1 100 ? -8.362 3.963 13.409 1.00 97.38 100 GLU A CA 1
ATOM 827 C C . GLU A 1 100 ? -8.854 5.385 13.706 1.00 97.38 100 GLU A C 1
ATOM 829 O O . GLU A 1 100 ? -9.587 5.968 12.909 1.00 97.38 100 GLU A O 1
ATOM 834 N N . ALA A 1 101 ? -8.418 5.968 14.827 1.00 96.75 101 ALA A N 1
ATOM 835 C CA . ALA A 1 101 ? -8.666 7.372 15.149 1.00 96.75 101 ALA A CA 1
ATOM 836 C C . ALA A 1 101 ? -7.363 8.099 15.521 1.00 96.75 101 ALA A C 1
ATOM 838 O O . ALA A 1 101 ? -6.506 7.571 16.237 1.00 96.75 101 ALA A O 1
ATOM 839 N N . PHE A 1 102 ? -7.210 9.331 15.025 1.00 94.94 102 PHE A N 1
ATOM 840 C CA . PHE A 1 102 ? -6.065 10.216 15.289 1.00 94.94 102 PHE A CA 1
ATOM 841 C C . PHE A 1 102 ? -4.687 9.547 15.142 1.00 94.94 102 PHE A C 1
ATOM 843 O O . PHE A 1 102 ? -3.809 9.709 15.996 1.00 94.94 102 PHE A O 1
ATOM 850 N N . ALA A 1 103 ? -4.480 8.804 14.052 1.00 94.12 103 ALA A N 1
ATOM 851 C CA . ALA A 1 103 ? -3.256 8.040 13.800 1.00 94.12 103 ALA A CA 1
ATOM 852 C C . ALA A 1 103 ? -2.965 6.984 14.894 1.00 94.12 103 ALA A C 1
ATOM 854 O O . ALA A 1 103 ? -1.843 6.910 15.416 1.00 94.12 103 ALA A O 1
ATOM 855 N N . GLY A 1 104 ? -4.007 6.271 15.333 1.00 94.00 104 GLY A N 1
ATOM 856 C CA . GLY A 1 104 ? -3.956 5.236 16.365 1.00 94.00 104 GLY A CA 1
ATOM 857 C C . GLY A 1 104 ? -3.612 5.747 17.765 1.00 94.00 104 GLY A C 1
ATOM 858 O O . GLY A 1 104 ? -3.059 4.998 18.571 1.00 94.00 104 GLY A O 1
ATOM 859 N N . LYS A 1 105 ? -3.855 7.030 18.065 1.00 94.38 105 LYS A N 1
ATOM 860 C CA . LYS A 1 105 ? -3.584 7.576 19.406 1.00 94.38 105 LYS A CA 1
ATOM 861 C C . LYS A 1 105 ? -4.597 7.061 20.427 1.00 94.38 105 LYS A C 1
ATOM 863 O O . LYS A 1 105 ? -4.180 6.596 21.482 1.00 94.38 105 LYS A O 1
ATOM 868 N N . ASN A 1 106 ? -5.886 7.123 20.090 1.00 93.19 106 ASN A N 1
ATOM 869 C CA . ASN A 1 106 ? -6.990 6.925 21.027 1.00 93.19 106 ASN A CA 1
ATOM 870 C C . ASN A 1 106 ? -8.133 6.119 20.391 1.00 93.19 106 ASN A C 1
ATOM 872 O O . ASN A 1 106 ? -8.251 6.044 19.170 1.00 93.19 106 ASN A O 1
ATOM 876 N N . TYR A 1 107 ? -9.008 5.576 21.237 1.00 96.25 107 TYR A N 1
ATOM 877 C CA . TYR A 1 107 ? -10.333 5.077 20.865 1.00 96.25 107 TYR A CA 1
ATOM 878 C C . TYR A 1 107 ? -11.356 6.208 21.046 1.00 96.25 107 TYR A C 1
ATOM 880 O O . TYR A 1 107 ? -11.780 6.501 22.165 1.00 96.25 107 TYR A O 1
ATOM 888 N N . SER A 1 108 ? -11.677 6.928 19.971 1.00 95.69 108 SER A N 1
ATOM 889 C CA . SER A 1 108 ? -12.440 8.181 20.059 1.00 95.69 108 SER A CA 1
ATOM 890 C C . SER A 1 108 ? -13.052 8.606 18.723 1.00 95.69 108 SER A C 1
ATOM 892 O O . SER A 1 108 ? -12.789 7.981 17.695 1.00 95.69 108 SER A O 1
ATOM 894 N N . ASP A 1 109 ? -13.787 9.724 18.757 1.00 95.94 109 ASP A N 1
ATOM 895 C CA . ASP A 1 109 ? -14.345 10.422 17.590 1.00 95.94 109 ASP A CA 1
ATOM 896 C C . ASP A 1 109 ? -15.336 9.547 16.794 1.00 95.94 109 ASP A C 1
ATOM 898 O O . ASP A 1 109 ? -15.843 8.537 17.283 1.00 95.94 109 ASP A O 1
ATOM 902 N N . SER A 1 110 ? -15.648 9.948 15.571 1.00 97.25 110 SER A N 1
ATOM 903 C CA . SER A 1 110 ? -16.577 9.287 14.664 1.00 97.25 110 SER A CA 1
ATOM 904 C C . SER A 1 110 ? -16.310 7.778 14.504 1.00 97.25 110 SER A C 1
ATOM 906 O O . SER A 1 110 ? -17.273 7.014 14.604 1.00 97.25 110 SER A O 1
ATOM 908 N N . PRO A 1 111 ? -15.053 7.286 14.363 1.00 97.50 111 PRO A N 1
ATOM 909 C CA . PRO A 1 111 ? -14.786 5.847 14.268 1.00 97.50 111 PRO A CA 1
ATOM 910 C C . PRO A 1 111 ? -15.275 5.049 15.482 1.00 97.50 111 PRO A C 1
ATOM 912 O O . PRO A 1 111 ? -15.771 3.936 15.317 1.00 97.50 111 PRO A O 1
ATOM 915 N N . LYS A 1 112 ? -15.189 5.619 16.695 1.00 97.19 112 LYS A N 1
ATOM 916 C CA . LYS A 1 112 ? -15.684 4.977 17.922 1.00 97.19 112 LYS A CA 1
ATOM 917 C C . LYS A 1 112 ? -17.191 4.753 17.848 1.00 97.19 112 LYS A C 1
ATOM 919 O O . LYS A 1 112 ? -17.648 3.637 18.070 1.00 97.19 112 LYS A O 1
ATOM 924 N N . TYR A 1 113 ? -17.954 5.797 17.534 1.00 97.44 113 TYR A N 1
ATOM 925 C CA . TYR A 1 113 ? -19.415 5.709 17.544 1.00 97.44 113 TYR A CA 1
ATOM 926 C C . TYR A 1 113 ? -19.951 4.823 16.414 1.00 97.44 113 TYR A C 1
ATOM 928 O O . TYR A 1 113 ? -20.900 4.069 16.630 1.00 97.44 113 TYR A O 1
ATOM 936 N N . ILE A 1 114 ? -19.302 4.837 15.244 1.00 97.75 114 ILE A N 1
ATOM 937 C CA . ILE A 1 114 ? -19.610 3.898 14.155 1.00 97.75 114 ILE A CA 1
ATOM 938 C C . ILE A 1 114 ? -19.362 2.460 14.625 1.00 97.75 114 ILE A C 1
ATOM 940 O O . ILE A 1 114 ? -20.244 1.615 14.492 1.00 97.75 114 ILE A O 1
ATOM 944 N N . TYR A 1 115 ? -18.203 2.190 15.231 1.00 97.50 115 TYR A N 1
ATOM 945 C CA . TYR A 1 115 ? -17.890 0.871 15.777 1.00 97.50 115 TYR A CA 1
ATOM 946 C C . TYR A 1 115 ? -18.906 0.421 16.834 1.00 97.50 115 TYR A C 1
ATOM 948 O O . TYR A 1 115 ? -19.402 -0.696 16.748 1.00 97.50 115 TYR A O 1
ATOM 956 N N . GLU A 1 116 ? -19.262 1.264 17.807 1.00 96.50 116 GLU A N 1
ATOM 957 C CA . GLU A 1 116 ? -20.217 0.891 18.860 1.00 96.50 116 GLU A CA 1
ATOM 958 C C . GLU A 1 116 ? -21.609 0.572 18.299 1.00 96.50 116 GLU A C 1
ATOM 960 O O . GLU A 1 116 ? -22.265 -0.367 18.760 1.00 96.50 116 GLU A O 1
ATOM 965 N N . TYR A 1 117 ? -22.056 1.322 17.287 1.00 97.50 117 TYR A N 1
ATOM 966 C CA . TYR A 1 117 ? -23.297 1.032 16.576 1.00 97.50 117 TYR A CA 1
ATOM 967 C C . TYR A 1 117 ? -23.215 -0.312 15.842 1.00 97.50 117 TYR A C 1
ATOM 969 O O . TYR A 1 117 ? -24.098 -1.162 15.998 1.00 97.50 117 TYR A O 1
ATOM 977 N N . MET A 1 118 ? -22.139 -0.530 15.079 1.00 96.62 118 MET A N 1
ATOM 978 C CA . MET A 1 118 ? 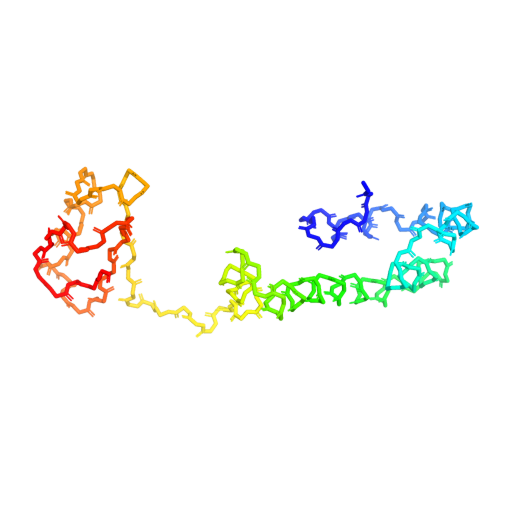-21.954 -1.755 14.303 1.00 96.62 118 MET A CA 1
ATOM 979 C C . MET A 1 118 ? -21.783 -2.982 15.190 1.00 96.62 118 MET A C 1
ATOM 981 O O . MET A 1 118 ? -22.368 -4.016 14.905 1.00 96.62 118 MET A O 1
ATOM 985 N N . MET A 1 119 ? -21.070 -2.860 16.303 1.00 95.38 119 MET A N 1
ATOM 986 C CA . MET A 1 119 ? -20.889 -3.932 17.277 1.00 95.38 119 MET A CA 1
ATOM 987 C C . MET A 1 119 ? -22.229 -4.413 17.850 1.00 95.38 119 MET A C 1
ATOM 989 O O . MET A 1 119 ? -22.419 -5.609 18.044 1.00 95.38 119 MET A O 1
ATOM 993 N N . LYS A 1 120 ? -23.173 -3.495 18.100 1.00 95.50 120 LYS A N 1
ATOM 994 C CA . LYS A 1 120 ? -24.504 -3.838 18.628 1.00 95.50 120 LYS A CA 1
ATOM 995 C C . LYS A 1 120 ? -25.437 -4.429 17.569 1.00 95.50 120 LYS A C 1
ATOM 997 O O . LYS A 1 120 ? -26.276 -5.257 17.904 1.00 95.50 120 LYS A O 1
ATOM 1002 N N . ARG A 1 121 ? -25.348 -3.964 16.318 1.00 96.94 121 ARG A N 1
ATOM 1003 C CA . ARG A 1 121 ? -26.293 -4.320 15.239 1.00 96.94 121 ARG A CA 1
ATOM 1004 C C . ARG A 1 121 ? -25.799 -5.437 14.321 1.00 96.94 121 ARG A C 1
ATOM 1006 O O . ARG A 1 121 ? -26.619 -6.169 13.781 1.00 96.94 121 ARG A O 1
ATOM 1013 N N . TYR A 1 122 ? -24.488 -5.567 14.165 1.00 95.94 122 TYR A N 1
ATOM 1014 C CA . TYR A 1 122 ? -23.826 -6.487 13.245 1.00 95.94 122 TYR A CA 1
ATOM 1015 C C . TYR A 1 122 ? -22.660 -7.218 13.942 1.00 95.94 122 TYR A C 1
ATOM 1017 O O . TYR A 1 122 ? -21.498 -7.060 13.559 1.00 95.94 122 TYR A O 1
ATOM 1025 N N . PRO A 1 123 ? -22.939 -8.018 14.990 1.00 93.31 123 PRO A N 1
ATOM 1026 C CA . PRO A 1 123 ? -21.907 -8.686 15.793 1.00 93.31 123 PRO A CA 1
ATOM 1027 C C . PRO A 1 123 ? -21.148 -9.792 15.039 1.00 93.31 123 PRO A C 1
ATOM 1029 O O . PRO A 1 123 ? -20.1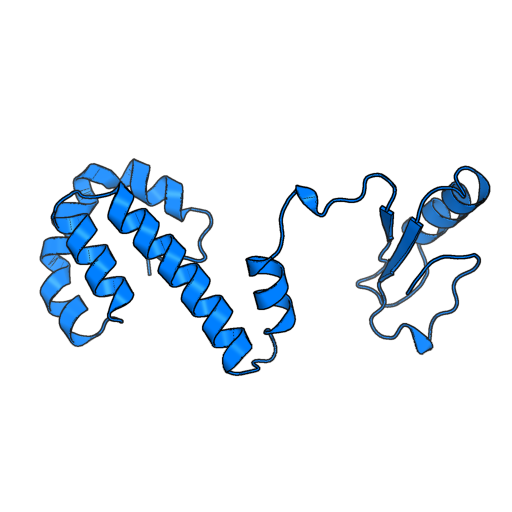63 -10.317 15.546 1.00 93.31 123 PRO A O 1
ATOM 1032 N N . ASN A 1 124 ? -21.610 -10.165 13.845 1.00 94.75 124 ASN A N 1
ATOM 1033 C CA . ASN A 1 124 ? -21.012 -11.180 12.981 1.00 94.75 124 ASN A CA 1
ATOM 1034 C C . ASN A 1 124 ? -19.777 -10.689 12.202 1.00 94.75 124 ASN A C 1
ATOM 1036 O O . ASN A 1 124 ? -19.095 -11.510 11.589 1.00 94.75 124 ASN A O 1
ATOM 1040 N N . TYR A 1 125 ? -19.494 -9.384 12.199 1.00 96.44 125 TYR A N 1
ATOM 1041 C CA . TYR A 1 125 ? -18.263 -8.848 11.619 1.00 96.44 125 TYR A CA 1
ATOM 1042 C C . TYR A 1 125 ? -17.078 -8.999 12.577 1.00 96.44 125 TYR A C 1
ATOM 1044 O O . TYR A 1 125 ? -17.202 -8.901 13.797 1.00 96.44 125 TYR A O 1
ATOM 1052 N N . GLU A 1 126 ? -15.894 -9.178 12.002 1.00 96.81 126 GLU A N 1
ATOM 1053 C CA . GLU A 1 126 ? -14.631 -9.106 12.716 1.00 96.81 126 GLU A CA 1
ATOM 1054 C C . GLU A 1 126 ? -14.150 -7.654 12.759 1.00 96.81 126 GLU A C 1
ATOM 1056 O O . GLU A 1 126 ? -13.807 -7.054 11.739 1.00 96.81 126 GLU A O 1
ATOM 1061 N N . PHE A 1 127 ? -14.089 -7.089 13.959 1.00 97.62 127 PHE A N 1
ATOM 1062 C CA . PHE A 1 127 ? -13.633 -5.720 14.161 1.00 97.62 127 PHE A CA 1
ATOM 1063 C C . PHE A 1 127 ? -12.177 -5.682 14.631 1.00 97.62 127 PHE A C 1
ATOM 1065 O O . PHE A 1 127 ? -11.802 -6.356 15.595 1.00 97.62 127 PHE A O 1
ATOM 1072 N N . ILE A 1 128 ? -11.362 -4.854 13.976 1.00 97.44 128 ILE A N 1
ATOM 1073 C CA . ILE A 1 128 ? -9.953 -4.633 14.314 1.00 97.44 128 ILE A CA 1
ATOM 1074 C C . ILE A 1 128 ? -9.739 -3.143 14.574 1.00 97.44 128 ILE A C 1
ATOM 1076 O O . ILE A 1 128 ? -10.074 -2.308 13.738 1.00 97.44 128 ILE A O 1
ATOM 1080 N N . TRP A 1 129 ? -9.145 -2.801 15.711 1.00 97.88 129 TRP A N 1
ATOM 1081 C CA . TRP A 1 129 ? -8.760 -1.434 16.047 1.00 97.88 129 TRP A CA 1
ATOM 1082 C C . TRP A 1 129 ? -7.247 -1.253 15.988 1.00 97.88 129 TRP A C 1
ATOM 1084 O O . TRP A 1 129 ? -6.497 -2.017 16.585 1.00 97.88 129 TRP A O 1
ATOM 1094 N N . VAL A 1 130 ? -6.788 -0.208 15.300 1.00 97.12 130 VAL A N 1
ATOM 1095 C CA . VAL A 1 130 ? -5.358 0.087 15.150 1.00 97.12 130 VAL A CA 1
ATOM 1096 C C . VAL A 1 130 ? -4.927 1.151 16.154 1.00 97.12 130 VAL A C 1
ATOM 1098 O O . VAL A 1 130 ? -5.421 2.281 16.136 1.00 97.12 130 VAL A O 1
ATOM 1101 N N . PHE A 1 131 ? -3.941 0.816 16.991 1.00 97.06 131 PHE A N 1
ATOM 1102 C CA . PHE A 1 131 ? -3.341 1.742 17.952 1.00 97.06 131 PHE A CA 1
ATOM 1103 C C . PHE A 1 131 ? -1.815 1.771 17.865 1.00 97.06 131 PHE A C 1
ATOM 1105 O O . PHE A 1 131 ? -1.162 0.777 17.561 1.00 97.06 131 PHE A O 1
ATOM 1112 N N . LYS A 1 132 ? -1.222 2.910 18.239 1.00 96.00 132 LYS A N 1
ATOM 1113 C CA . LYS A 1 132 ? 0.225 3.035 18.472 1.00 96.00 132 LYS A CA 1
ATOM 1114 C C . LYS A 1 132 ? 0.677 2.249 19.699 1.00 96.00 132 LYS A C 1
ATOM 1116 O O . LYS A 1 132 ? 1.758 1.677 19.683 1.00 96.00 132 LYS A O 1
ATOM 1121 N N . ASN A 1 133 ? -0.142 2.250 20.753 1.00 94.62 133 ASN A N 1
ATOM 1122 C CA . ASN A 1 133 ? 0.113 1.536 22.004 1.00 94.62 133 ASN A CA 1
ATOM 1123 C C . ASN A 1 133 ? -1.150 0.762 22.428 1.00 94.62 133 ASN A C 1
ATOM 1125 O O . ASN A 1 133 ? -1.880 1.237 23.301 1.00 94.62 133 ASN A O 1
ATOM 1129 N N . PRO A 1 134 ? -1.426 -0.416 21.835 1.00 94.06 134 PRO A N 1
ATOM 1130 C CA . PRO A 1 134 ? -2.661 -1.166 22.091 1.00 94.06 134 PRO A CA 1
ATOM 1131 C C . PRO A 1 134 ? -2.872 -1.532 23.567 1.00 94.06 134 PRO A C 1
ATOM 1133 O O . PRO A 1 134 ? -4.001 -1.577 24.051 1.00 94.06 134 PRO A O 1
ATOM 1136 N N . SER A 1 135 ? -1.798 -1.754 24.327 1.00 92.38 135 SER A N 1
ATOM 1137 C CA . SER A 1 135 ? -1.861 -2.079 25.759 1.00 92.38 135 SER A CA 1
ATOM 1138 C C . SER A 1 135 ? -2.428 -0.952 26.628 1.00 92.38 135 SER A C 1
ATOM 1140 O O . SER A 1 135 ? -2.966 -1.233 27.692 1.00 92.38 135 SER A O 1
ATOM 1142 N N . LYS A 1 136 ? -2.356 0.307 26.175 1.00 92.12 136 LYS A N 1
ATOM 1143 C CA . LYS A 1 136 ? -2.842 1.478 26.927 1.00 92.12 136 LYS A CA 1
ATOM 1144 C C . LYS A 1 136 ? -4.308 1.818 26.661 1.00 92.12 136 LYS A C 1
ATOM 1146 O O . LYS A 1 136 ? -4.851 2.683 27.339 1.00 92.12 136 LYS A O 1
ATOM 1151 N N . VAL A 1 137 ? -4.932 1.178 25.673 1.00 91.56 137 VAL A N 1
ATOM 1152 C CA . VAL A 1 137 ? -6.301 1.482 25.251 1.00 91.56 137 VAL A CA 1
ATOM 1153 C C . VAL A 1 137 ? -7.204 0.290 25.543 1.00 91.56 137 VAL A C 1
ATOM 1155 O O . VAL A 1 137 ? -6.883 -0.859 25.218 1.00 91.56 137 VAL A O 1
ATOM 1158 N N . GLN A 1 138 ? -8.340 0.575 26.172 1.00 90.50 138 GLN A N 1
ATOM 1159 C CA . GLN A 1 138 ? -9.414 -0.384 26.390 1.00 90.50 138 GLN A CA 1
ATOM 1160 C C . GLN A 1 138 ? -10.520 -0.113 25.373 1.00 90.50 138 GLN A C 1
ATOM 1162 O O . GLN A 1 138 ? -10.902 1.038 25.163 1.00 90.50 138 GLN A O 1
ATOM 1167 N N . ILE A 1 139 ? -11.002 -1.175 24.736 1.00 92.00 139 ILE A N 1
ATOM 1168 C CA . ILE A 1 139 ? -12.119 -1.133 23.794 1.00 92.00 139 ILE A CA 1
ATOM 1169 C C . ILE A 1 139 ? -13.194 -2.105 24.286 1.00 92.00 139 ILE A C 1
ATOM 1171 O O . ILE A 1 139 ? -12.844 -3.189 24.758 1.00 92.00 139 ILE A O 1
ATOM 1175 N N . PRO A 1 140 ? -14.480 -1.734 24.228 1.00 89.88 140 PRO A N 1
ATOM 1176 C CA . PRO A 1 140 ? -15.559 -2.638 24.597 1.00 89.88 140 PRO A CA 1
ATOM 1177 C C . PRO A 1 140 ? -15.741 -3.722 23.528 1.00 89.88 140 PRO A C 1
ATOM 1179 O O . PRO A 1 140 ? -15.517 -3.468 22.345 1.00 89.88 140 PRO A O 1
ATOM 1182 N N . GLY A 1 141 ? -16.214 -4.902 23.933 1.00 87.62 141 GLY A N 1
ATOM 1183 C CA . GLY A 1 141 ? -16.593 -5.990 23.026 1.00 87.62 141 GLY A CA 1
ATOM 1184 C C . GLY A 1 141 ? -15.441 -6.894 22.578 1.00 87.62 141 GLY A C 1
ATOM 1185 O O . GLY A 1 141 ? -14.381 -6.934 23.193 1.00 87.62 141 GLY A O 1
ATOM 1186 N N . LEU A 1 142 ? -15.683 -7.651 21.504 1.00 84.00 142 LEU A N 1
ATOM 1187 C CA . LEU A 1 142 ? -14.790 -8.705 20.997 1.00 84.00 142 LEU A CA 1
ATOM 1188 C C . LEU A 1 142 ? -13.769 -8.211 19.955 1.00 84.00 142 LEU A C 1
ATOM 1190 O O . LEU A 1 142 ? -13.130 -9.024 19.286 1.00 84.00 142 LEU A O 1
ATOM 1194 N N . ALA A 1 143 ? -13.622 -6.896 19.777 1.00 91.44 143 ALA A N 1
ATOM 1195 C CA . ALA A 1 143 ? -12.684 -6.353 18.802 1.00 91.44 143 ALA A CA 1
ATOM 1196 C C . ALA A 1 143 ? -11.224 -6.682 19.150 1.00 91.44 143 ALA A C 1
ATOM 1198 O O . ALA A 1 143 ? -10.805 -6.643 20.309 1.00 91.44 143 ALA A O 1
ATOM 1199 N N . LYS A 1 144 ? -10.431 -6.959 18.112 1.00 93.06 144 LYS A N 1
ATOM 1200 C CA . LYS A 1 144 ? -8.981 -7.181 18.212 1.00 93.06 144 LYS A CA 1
ATOM 1201 C C . LYS A 1 144 ? -8.231 -5.846 18.176 1.00 93.06 144 LYS A C 1
ATOM 1203 O O . LYS A 1 144 ? -8.730 -4.876 17.603 1.00 93.06 144 LYS A O 1
ATOM 1208 N N . LYS A 1 145 ? -7.031 -5.802 18.761 1.00 88.31 145 LYS A N 1
ATOM 1209 C CA . LYS A 1 145 ? -6.156 -4.620 18.813 1.00 88.31 145 LYS A CA 1
ATOM 1210 C C . LYS A 1 145 ? -4.690 -4.957 18.575 1.00 88.31 145 LYS A C 1
ATOM 1212 O O . LYS A 1 145 ? -4.309 -6.105 18.893 1.00 88.31 145 LYS A O 1
#

InterPro domains:
  IPR007554 CDP-glycerol glycerophosphotransferase [PF04464] (89-137)
  IPR043149 CDP-glycerol glycerophosphotransferase, N-terminal domain [G3DSA:3.40.50.11820] (57-145)

Sequence (145 aa):
HSFEPSSRKTPERYKYNSELLPKVTRELIPTLFKNAKPLFILESLMLMVNKRKSAFKINKLRKKARLVKSILLRRKNKNRALYQLTDSEDKVSPNTIVFEAFAGKNYSDSPKYIYEYMMKRYPNYEFIWVFKNPSKVQIPGLAKK

pLDDT: mean 90.73, std 6.78, range [52.09, 97.88]

Organism: Staphylococcus gallinarum (NCBI:txid1293)

Radius of gyration: 22.8 Å; chains: 1; bounding box: 56×23×56 Å